Protein AF-A0A6G3Z8U3-F1 (afdb_monomer_lite)

Structure (mmCIF, N/CA/C/O backbone):
data_AF-A0A6G3Z8U3-F1
#
_entry.id   AF-A0A6G3Z8U3-F1
#
loop_
_atom_site.group_PDB
_atom_site.id
_atom_site.type_symbol
_atom_site.label_atom_id
_atom_site.label_alt_id
_atom_site.label_comp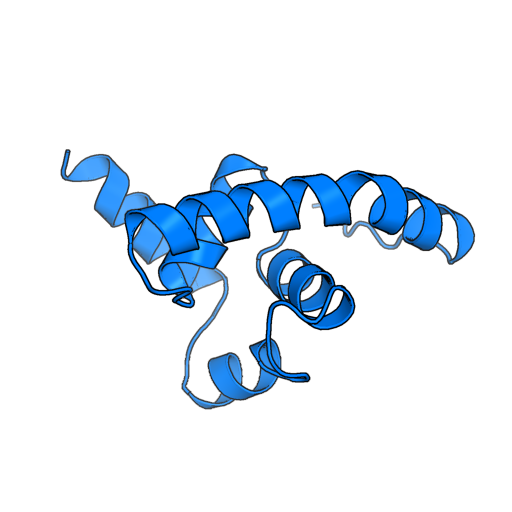_id
_atom_site.label_asym_id
_atom_site.label_entity_id
_atom_site.label_seq_id
_atom_site.pdbx_PDB_ins_code
_atom_site.Cartn_x
_atom_site.Cartn_y
_atom_site.Cartn_z
_atom_site.occupancy
_atom_site.B_iso_or_equiv
_atom_site.auth_seq_id
_atom_site.auth_comp_id
_atom_site.auth_asym_id
_atom_site.auth_atom_id
_atom_site.pdbx_PDB_model_num
ATOM 1 N N . MET A 1 1 ? 9.997 -15.292 -9.483 1.00 38.41 1 MET A N 1
ATOM 2 C CA . MET A 1 1 ? 9.474 -13.932 -9.226 1.00 38.41 1 MET A CA 1
ATOM 3 C C . MET A 1 1 ? 10.621 -12.934 -9.323 1.00 38.41 1 MET A C 1
ATOM 5 O O . MET A 1 1 ? 11.497 -12.956 -8.469 1.00 38.41 1 MET A O 1
ATOM 9 N N . ARG A 1 2 ? 10.691 -12.138 -10.401 1.00 41.44 2 ARG A N 1
ATOM 10 C CA . ARG A 1 2 ? 11.763 -11.146 -10.602 1.00 41.44 2 ARG A CA 1
ATOM 11 C C . ARG A 1 2 ? 11.572 -10.001 -9.608 1.00 41.44 2 ARG A C 1
ATOM 13 O O . ARG A 1 2 ? 10.710 -9.153 -9.811 1.00 41.44 2 ARG A O 1
ATOM 20 N N . GLN A 1 3 ? 12.360 -9.992 -8.534 1.00 45.69 3 GLN A N 1
ATOM 21 C CA . GLN A 1 3 ? 12.548 -8.790 -7.730 1.00 45.69 3 GLN A CA 1
ATOM 22 C C . GLN A 1 3 ? 13.071 -7.693 -8.657 1.00 45.69 3 GLN A C 1
ATOM 24 O O . GLN A 1 3 ? 14.100 -7.856 -9.316 1.00 45.69 3 GLN A O 1
ATOM 29 N N . LEU A 1 4 ? 12.330 -6.594 -8.743 1.00 47.72 4 LEU A N 1
ATOM 30 C CA . LEU A 1 4 ? 12.693 -5.408 -9.503 1.00 47.72 4 LEU A CA 1
ATOM 31 C C . LEU A 1 4 ? 13.832 -4.680 -8.762 1.00 47.72 4 LEU A C 1
ATOM 33 O O . LEU A 1 4 ? 13.645 -3.611 -8.194 1.00 47.72 4 LEU A O 1
ATOM 37 N N . ALA A 1 5 ? 15.025 -5.277 -8.725 1.00 45.78 5 ALA A N 1
ATOM 38 C CA . ALA A 1 5 ? 16.238 -4.623 -8.250 1.00 45.78 5 ALA A CA 1
ATOM 39 C C . ALA A 1 5 ? 16.699 -3.615 -9.319 1.00 45.78 5 ALA A C 1
ATOM 41 O O . ALA A 1 5 ? 17.637 -3.846 -10.082 1.00 45.78 5 ALA A O 1
ATOM 42 N N . LEU A 1 6 ? 15.968 -2.506 -9.446 1.00 50.59 6 LEU A N 1
ATOM 43 C CA . LEU A 1 6 ? 16.302 -1.428 -10.368 1.00 50.59 6 LEU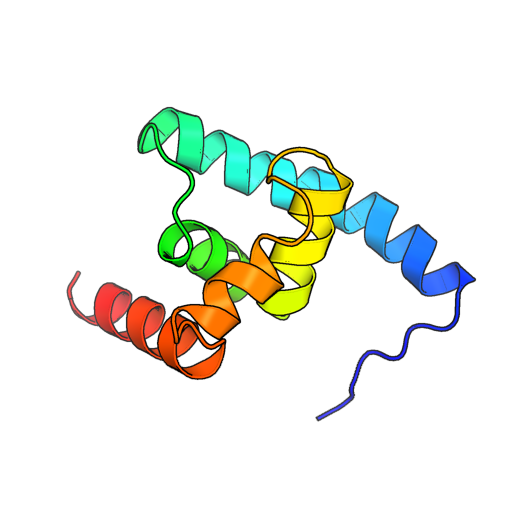 A CA 1
ATOM 44 C C . LEU A 1 6 ? 17.570 -0.721 -9.867 1.00 50.59 6 LEU A C 1
ATOM 46 O O . LEU A 1 6 ? 17.526 0.068 -8.928 1.00 50.59 6 LEU A O 1
ATOM 50 N N . ARG A 1 7 ? 18.712 -0.970 -10.519 1.00 51.38 7 ARG A N 1
ATOM 51 C CA . ARG A 1 7 ? 19.947 -0.194 -10.318 1.00 51.38 7 ARG A CA 1
ATOM 52 C C . ARG A 1 7 ? 19.666 1.307 -10.521 1.00 51.38 7 ARG A C 1
ATOM 54 O O . ARG A 1 7 ? 19.283 1.718 -11.617 1.00 51.38 7 ARG A O 1
ATOM 61 N N . GLY A 1 8 ? 19.888 2.106 -9.472 1.00 56.97 8 GLY A N 1
ATOM 62 C CA . GLY A 1 8 ? 19.981 3.580 -9.399 1.00 56.97 8 GLY A CA 1
ATOM 63 C C . GLY A 1 8 ? 19.216 4.422 -10.435 1.00 56.97 8 GLY A C 1
ATOM 64 O O . GLY A 1 8 ? 18.193 5.031 -10.127 1.00 56.97 8 GLY A O 1
ATOM 65 N N . ARG A 1 9 ? 19.711 4.493 -11.679 1.00 58.22 9 ARG A N 1
ATOM 66 C CA . ARG A 1 9 ? 19.124 5.321 -12.752 1.00 58.22 9 ARG A CA 1
ATOM 67 C C . ARG A 1 9 ? 17.733 4.866 -13.198 1.00 58.22 9 ARG A C 1
ATOM 69 O O . ARG A 1 9 ? 16.894 5.714 -13.494 1.00 58.22 9 ARG A O 1
ATOM 76 N N . ASN A 1 10 ? 17.467 3.562 -13.212 1.00 65.38 10 ASN A N 1
ATOM 77 C CA . ASN A 1 10 ? 16.147 3.059 -13.598 1.00 65.38 10 ASN A CA 1
ATOM 78 C C . ASN A 1 10 ? 15.118 3.249 -12.480 1.00 65.38 10 ASN A C 1
ATOM 80 O O . ASN A 1 10 ? 13.945 3.464 -12.767 1.00 65.38 10 ASN A O 1
ATOM 84 N N . TYR A 1 11 ? 15.561 3.251 -11.220 1.00 67.12 11 TYR A N 1
ATOM 85 C CA . TYR A 1 11 ? 14.697 3.516 -10.072 1.00 67.12 11 TYR A CA 1
ATOM 86 C C . TYR A 1 11 ? 14.214 4.971 -10.055 1.00 67.12 11 TYR A C 1
ATOM 88 O O . TYR A 1 11 ? 13.021 5.219 -9.925 1.00 67.12 11 TYR A O 1
ATOM 96 N N . LYS A 1 12 ? 15.108 5.937 -10.313 1.00 70.88 12 LYS A N 1
ATOM 97 C CA . LYS A 1 12 ? 14.741 7.362 -10.401 1.00 70.88 12 LYS A CA 1
ATOM 98 C C . LYS A 1 12 ? 13.759 7.650 -11.545 1.00 70.88 12 LYS A C 1
ATOM 100 O O . LYS A 1 12 ? 12.815 8.412 -11.362 1.00 70.88 12 LYS A O 1
ATOM 105 N N . LYS A 1 13 ? 13.944 7.014 -12.708 1.00 76.62 13 LYS A N 1
ATOM 106 C CA . LYS A 1 13 ? 12.981 7.100 -13.821 1.00 76.62 13 LYS A CA 1
ATOM 107 C C . LYS A 1 13 ? 11.641 6.452 -13.470 1.00 76.62 13 LYS A C 1
ATOM 109 O O . LYS A 1 13 ? 10.601 7.037 -13.745 1.00 76.62 13 LYS A O 1
ATOM 114 N N . ALA A 1 14 ? 11.655 5.283 -12.828 1.00 73.12 14 ALA A N 1
ATOM 115 C CA . ALA A 1 14 ? 10.432 4.633 -12.364 1.00 73.12 14 ALA A CA 1
ATOM 116 C C . ALA A 1 14 ? 9.672 5.520 -11.364 1.00 73.12 14 ALA A C 1
ATOM 118 O O . ALA A 1 14 ? 8.467 5.683 -11.503 1.00 73.12 14 ALA A O 1
ATOM 119 N N . MET A 1 15 ? 10.370 6.161 -10.424 1.00 79.81 15 MET A N 1
ATOM 120 C CA . MET A 1 15 ? 9.781 7.131 -9.496 1.00 79.81 15 MET A CA 1
ATOM 121 C C . MET A 1 15 ? 9.100 8.294 -10.229 1.00 79.81 15 MET A C 1
ATOM 123 O O . MET A 1 15 ? 7.953 8.603 -9.929 1.00 79.81 15 MET A O 1
ATOM 127 N N . GLN A 1 16 ? 9.757 8.898 -11.223 1.00 83.38 16 GLN A N 1
ATOM 128 C CA . GLN A 1 16 ? 9.182 10.010 -11.995 1.00 83.38 16 GLN A CA 1
ATOM 129 C C . GLN A 1 16 ? 7.887 9.642 -12.730 1.00 83.38 16 GLN A C 1
ATOM 131 O O . GLN A 1 16 ? 7.030 10.502 -12.903 1.00 83.38 16 GLN A O 1
ATOM 136 N N . VAL A 1 17 ? 7.737 8.384 -13.147 1.00 86.81 17 VAL A N 1
ATOM 137 C CA . VAL A 1 17 ? 6.540 7.910 -13.856 1.00 86.81 17 VAL A CA 1
ATOM 138 C C . VAL A 1 17 ? 5.451 7.461 -12.883 1.00 86.81 17 VAL A C 1
ATOM 140 O O . VAL A 1 17 ? 4.291 7.829 -13.036 1.00 86.81 17 VAL A O 1
ATOM 143 N N . TRP A 1 18 ? 5.808 6.668 -11.872 1.00 88.50 18 TRP A N 1
ATOM 144 C CA . TRP A 1 18 ? 4.831 6.015 -11.002 1.00 88.50 18 TRP A CA 1
ATOM 145 C C . TRP A 1 18 ? 4.335 6.901 -9.866 1.00 88.50 18 TRP A C 1
ATOM 147 O O . TRP A 1 18 ? 3.171 6.783 -9.496 1.00 88.50 18 TRP A O 1
ATOM 157 N N . ILE A 1 19 ? 5.163 7.800 -9.324 1.00 89.69 19 ILE A N 1
ATOM 158 C CA . ILE A 1 19 ? 4.744 8.661 -8.209 1.00 89.69 19 ILE A CA 1
ATOM 159 C C . ILE A 1 19 ? 3.524 9.513 -8.589 1.00 89.69 19 ILE A C 1
ATOM 161 O O . ILE A 1 19 ? 2.544 9.444 -7.854 1.00 89.69 19 ILE A O 1
ATOM 165 N N . PRO A 1 20 ? 3.497 10.245 -9.723 1.00 92.88 20 PRO A N 1
ATOM 166 C CA . PRO A 1 20 ? 2.320 11.033 -10.090 1.00 92.88 20 PRO A CA 1
ATOM 167 C C . PRO A 1 20 ? 1.047 10.188 -10.228 1.00 92.88 20 PRO A C 1
ATOM 169 O O . PRO A 1 20 ? -0.018 10.614 -9.793 1.00 92.88 20 PRO A O 1
ATOM 172 N N . ILE A 1 21 ? 1.161 8.973 -10.778 1.00 92.88 21 ILE A N 1
ATOM 173 C CA . ILE A 1 21 ? 0.029 8.049 -10.955 1.00 92.88 21 ILE A CA 1
ATOM 174 C C . ILE A 1 21 ? -0.514 7.601 -9.593 1.00 92.88 21 ILE A C 1
ATOM 176 O O . ILE A 1 21 ? -1.714 7.686 -9.346 1.00 92.88 21 ILE A O 1
ATOM 180 N N . LEU A 1 22 ? 0.369 7.156 -8.695 1.00 93.50 22 LEU A N 1
ATOM 181 C CA . LEU A 1 22 ? -0.024 6.695 -7.362 1.00 93.50 22 LEU A CA 1
ATOM 182 C C . LEU A 1 22 ? -0.572 7.836 -6.500 1.00 93.50 22 LEU A C 1
ATOM 184 O O . LEU A 1 22 ? -1.513 7.626 -5.741 1.00 93.50 22 LEU A O 1
ATOM 188 N N . VAL A 1 23 ? -0.008 9.041 -6.625 1.00 92.50 23 VAL A N 1
ATOM 189 C CA . VAL A 1 23 ? -0.516 10.245 -5.955 1.00 92.50 23 VAL A CA 1
ATOM 190 C C . VAL A 1 23 ? -1.915 10.582 -6.463 1.00 92.50 23 VAL A C 1
ATOM 192 O O . VAL A 1 23 ? -2.784 10.856 -5.645 1.00 92.50 23 VAL A O 1
ATOM 195 N N . ALA A 1 24 ? -2.164 10.514 -7.774 1.00 94.25 24 ALA A N 1
ATOM 196 C CA . ALA A 1 24 ? -3.492 10.758 -8.331 1.00 94.25 24 ALA A CA 1
ATOM 197 C C . ALA A 1 24 ? -4.535 9.766 -7.787 1.00 94.25 24 ALA A C 1
ATOM 199 O O . ALA A 1 24 ? -5.570 10.203 -7.289 1.00 94.25 24 ALA A O 1
ATOM 200 N N . ASP A 1 25 ? -4.233 8.459 -7.787 1.00 94.56 25 ASP A N 1
ATOM 201 C CA . ASP A 1 25 ? -5.127 7.448 -7.197 1.00 94.56 25 ASP A CA 1
ATOM 202 C C . ASP A 1 25 ? -5.345 7.707 -5.686 1.00 94.56 25 ASP A C 1
ATOM 204 O O . ASP A 1 25 ? -6.457 7.582 -5.175 1.00 94.56 25 ASP A O 1
ATOM 208 N N . ALA A 1 26 ? -4.297 8.093 -4.948 1.00 91.94 26 ALA A N 1
ATOM 209 C CA . ALA A 1 26 ? -4.391 8.383 -3.516 1.00 91.94 26 ALA A CA 1
ATOM 210 C C . ALA A 1 26 ? -5.240 9.630 -3.218 1.00 91.94 26 ALA A C 1
ATOM 212 O O . ALA A 1 26 ? -6.024 9.630 -2.267 1.00 91.94 26 ALA A O 1
ATOM 213 N N . VAL A 1 27 ? -5.102 10.681 -4.029 1.00 91.44 27 VAL A N 1
ATOM 214 C CA . VAL A 1 27 ? -5.903 11.906 -3.928 1.00 91.44 27 VAL A CA 1
ATOM 215 C C . VAL A 1 27 ? -7.363 11.618 -4.261 1.00 91.44 27 VAL A C 1
ATOM 217 O O . VAL A 1 27 ? -8.236 12.055 -3.519 1.00 91.44 27 VAL A O 1
ATOM 220 N N . GLU A 1 28 ? -7.640 10.847 -5.314 1.00 92.38 28 GLU A N 1
ATOM 221 C CA . GLU A 1 28 ? -9.001 10.440 -5.682 1.00 92.38 28 GLU A CA 1
ATOM 222 C C . GLU A 1 28 ? -9.693 9.702 -4.526 1.00 92.38 28 GLU A C 1
ATOM 224 O O . GLU A 1 28 ? -10.796 10.065 -4.112 1.00 92.38 28 GLU A O 1
ATOM 229 N N . ILE A 1 29 ? -9.005 8.725 -3.927 1.00 89.81 29 ILE A N 1
ATOM 230 C CA . ILE A 1 29 ? -9.492 8.023 -2.736 1.00 89.81 29 ILE A CA 1
ATOM 231 C C . ILE A 1 29 ? -9.729 8.997 -1.585 1.00 89.81 29 ILE A C 1
ATOM 233 O O . ILE A 1 29 ? -10.769 8.931 -0.937 1.00 89.81 29 ILE A O 1
ATOM 237 N N . TYR A 1 30 ? -8.796 9.909 -1.310 1.00 88.88 30 TYR A N 1
ATOM 238 C CA . TYR A 1 30 ? -8.961 10.865 -0.219 1.00 88.88 30 TYR A CA 1
ATOM 239 C C . TYR A 1 30 ? -10.157 11.797 -0.442 1.00 88.88 30 TYR A C 1
ATOM 241 O O . TYR A 1 30 ? -10.902 12.080 0.493 1.00 88.88 30 TYR A O 1
ATOM 249 N N . VAL A 1 31 ? -10.386 12.252 -1.673 1.00 89.19 31 VAL A N 1
ATOM 250 C CA . VAL A 1 31 ? -11.534 13.099 -2.012 1.00 89.19 31 VAL A CA 1
ATOM 251 C C . VAL A 1 31 ? -12.850 12.359 -1.766 1.00 89.19 31 VAL A C 1
ATOM 253 O O . VAL A 1 31 ? -13.762 12.959 -1.185 1.00 89.19 31 VAL A O 1
ATOM 256 N N . ASN A 1 32 ? -12.918 11.076 -2.132 1.00 88.19 32 ASN A N 1
ATOM 257 C CA . ASN A 1 32 ? -14.119 10.247 -2.024 1.00 88.19 32 ASN A CA 1
ATOM 258 C C . ASN A 1 32 ? -14.363 9.713 -0.603 1.00 88.19 32 ASN A C 1
ATOM 260 O O . ASN A 1 32 ? -15.458 9.843 -0.066 1.00 88.19 32 ASN A O 1
ATOM 264 N N . GLU A 1 33 ? -13.345 9.136 0.035 1.00 85.81 33 GLU A N 1
ATOM 265 C CA . GLU A 1 33 ? -13.460 8.462 1.335 1.00 85.81 33 GLU A CA 1
ATOM 266 C C . GLU A 1 33 ? -13.119 9.374 2.529 1.00 85.81 33 GLU A C 1
ATOM 268 O O . GLU A 1 33 ? -13.332 8.984 3.678 1.00 85.81 33 GLU A O 1
ATOM 273 N N . LYS A 1 34 ? -12.559 10.569 2.287 1.00 86.25 34 LYS A N 1
ATOM 274 C CA . LYS A 1 34 ? -12.022 11.506 3.304 1.00 86.25 34 LYS A CA 1
ATOM 275 C C . LYS A 1 34 ? -10.913 10.926 4.189 1.00 86.25 34 LYS A C 1
ATOM 277 O O . LYS A 1 34 ? -10.567 11.511 5.214 1.00 86.25 34 LYS A O 1
ATOM 282 N N . LYS A 1 35 ? -10.334 9.782 3.809 1.00 85.06 35 LYS A N 1
ATOM 283 C CA . LYS A 1 35 ? -9.266 9.103 4.553 1.00 85.06 35 LYS A CA 1
ATOM 284 C C . LYS A 1 35 ? -8.372 8.267 3.639 1.00 85.06 35 LYS A C 1
ATOM 286 O O . LYS A 1 35 ? -8.850 7.558 2.763 1.00 85.06 35 LYS A O 1
ATOM 291 N N . LEU A 1 36 ? -7.068 8.293 3.908 1.00 87.94 36 LEU A N 1
ATOM 292 C CA . LEU A 1 36 ? -6.064 7.437 3.267 1.00 87.94 36 LEU A CA 1
ATOM 293 C C . LEU A 1 36 ? -5.657 6.325 4.237 1.00 87.94 36 LEU A C 1
ATOM 295 O O . LEU A 1 36 ? -4.710 6.452 5.009 1.00 87.94 36 LEU A O 1
ATOM 299 N N . THR A 1 37 ? -6.430 5.238 4.244 1.00 90.81 37 THR A N 1
ATOM 300 C CA . THR A 1 37 ? -6.145 4.076 5.099 1.00 90.81 37 THR A CA 1
ATOM 301 C C . THR A 1 37 ? -5.164 3.116 4.436 1.00 90.81 37 THR A C 1
ATOM 303 O O . THR A 1 37 ? -5.033 3.076 3.212 1.00 90.81 37 THR A O 1
ATOM 306 N N . ALA A 1 38 ? -4.521 2.268 5.243 1.00 90.38 38 ALA A N 1
ATOM 307 C CA . ALA A 1 38 ? -3.615 1.248 4.728 1.00 90.38 38 ALA A CA 1
ATOM 308 C C . ALA A 1 38 ? -4.307 0.273 3.755 1.00 90.38 38 ALA A C 1
ATOM 310 O O . ALA A 1 38 ? -3.701 -0.164 2.776 1.00 90.38 38 ALA A O 1
ATOM 311 N N . LEU A 1 39 ? -5.591 -0.023 3.988 1.00 90.56 39 LEU A N 1
ATOM 312 C CA . LEU A 1 39 ? -6.404 -0.830 3.081 1.00 90.56 39 LEU A CA 1
ATOM 313 C C . LEU A 1 39 ? -6.624 -0.114 1.745 1.00 90.56 39 LEU A C 1
ATOM 315 O O . LEU A 1 39 ? -6.405 -0.711 0.696 1.00 90.56 39 LEU A O 1
ATOM 319 N N . ALA A 1 40 ? -6.989 1.168 1.774 1.00 91.38 40 ALA A N 1
ATOM 320 C CA . ALA A 1 40 ? -7.226 1.938 0.558 1.00 91.38 40 ALA A CA 1
ATOM 321 C C . ALA A 1 40 ? -5.954 2.053 -0.305 1.00 91.38 40 ALA A C 1
ATOM 323 O O . ALA A 1 40 ? -5.994 1.810 -1.508 1.00 91.38 40 ALA A O 1
ATOM 324 N N . ILE A 1 41 ? -4.796 2.287 0.319 1.00 92.69 41 ILE A N 1
ATOM 325 C CA . ILE A 1 41 ? -3.493 2.288 -0.369 1.00 92.69 41 ILE A CA 1
ATOM 326 C C . ILE A 1 41 ? -3.171 0.903 -0.951 1.00 92.69 41 ILE A C 1
ATOM 328 O O . ILE A 1 41 ? -2.619 0.787 -2.044 1.00 92.69 41 ILE A O 1
ATOM 332 N N . SER A 1 42 ? -3.560 -0.168 -0.257 1.00 93.00 42 SER A N 1
ATOM 333 C CA . SER A 1 42 ? -3.377 -1.534 -0.757 1.00 93.00 42 SER A CA 1
ATOM 334 C C . SER A 1 42 ? -4.231 -1.823 -1.988 1.00 93.00 42 SER A C 1
ATOM 336 O O . SER A 1 42 ? -3.767 -2.537 -2.875 1.00 93.00 42 SER A O 1
ATOM 338 N N . ARG A 1 43 ? -5.427 -1.230 -2.101 1.00 92.62 43 ARG A N 1
ATOM 339 C CA . ARG A 1 43 ? -6.233 -1.312 -3.330 1.00 92.62 43 ARG A CA 1
ATOM 340 C C . ARG A 1 43 ? -5.521 -0.655 -4.508 1.00 92.62 43 ARG A C 1
ATOM 342 O O . ARG A 1 43 ? -5.492 -1.247 -5.579 1.00 92.62 43 ARG A O 1
ATOM 349 N N . ILE A 1 44 ? -4.881 0.504 -4.312 1.00 92.94 44 ILE A N 1
ATOM 350 C CA . ILE A 1 44 ? -4.056 1.140 -5.360 1.00 92.94 44 ILE A CA 1
ATOM 351 C C . ILE A 1 44 ? -2.950 0.181 -5.809 1.00 92.94 44 ILE A C 1
ATOM 353 O O . ILE A 1 44 ? -2.777 -0.058 -7.003 1.00 92.94 44 ILE A O 1
ATOM 357 N N . ALA A 1 45 ? -2.227 -0.402 -4.851 1.00 92.00 45 ALA A N 1
ATOM 358 C CA . ALA A 1 45 ? -1.143 -1.332 -5.137 1.00 92.00 45 ALA A CA 1
ATOM 359 C C . ALA A 1 45 ? -1.625 -2.562 -5.927 1.00 92.00 45 ALA A C 1
ATOM 361 O O . ALA A 1 45 ? -0.978 -2.958 -6.893 1.00 92.00 45 ALA A O 1
ATOM 362 N N . VAL A 1 46 ? -2.775 -3.142 -5.566 1.00 91.06 46 VAL A N 1
ATOM 363 C CA . VAL A 1 46 ? -3.374 -4.276 -6.292 1.00 91.06 46 VAL A CA 1
ATOM 364 C C . VAL A 1 46 ? -3.844 -3.853 -7.688 1.00 91.06 46 VAL A C 1
ATOM 366 O O . VAL A 1 46 ? -3.417 -4.461 -8.667 1.00 91.06 46 VAL A O 1
ATOM 369 N N . LYS A 1 47 ? -4.616 -2.762 -7.800 1.00 90.62 47 LYS A N 1
ATOM 370 C CA . LYS A 1 47 ? -5.110 -2.184 -9.068 1.00 90.62 47 LYS A CA 1
ATOM 371 C C . LYS A 1 47 ? -3.981 -1.926 -10.065 1.00 90.62 47 LYS A C 1
ATOM 373 O O . LYS A 1 47 ? -4.127 -2.172 -11.258 1.00 90.62 47 LYS A O 1
ATOM 378 N N . ARG A 1 48 ? -2.843 -1.418 -9.584 1.00 88.06 48 ARG A N 1
ATOM 379 C CA . ARG A 1 48 ? -1.662 -1.099 -10.405 1.00 88.06 48 ARG A CA 1
ATOM 380 C C . ARG A 1 48 ? -0.676 -2.262 -10.533 1.00 88.06 48 ARG A C 1
ATOM 382 O O . ARG A 1 48 ? 0.370 -2.089 -11.153 1.00 88.06 48 ARG A O 1
ATOM 389 N N . ASN A 1 49 ? -0.991 -3.424 -9.957 1.00 89.00 49 ASN A N 1
ATOM 390 C CA . ASN A 1 49 ? -0.114 -4.591 -9.875 1.00 89.00 49 ASN A CA 1
ATOM 391 C C . ASN A 1 49 ? 1.307 -4.238 -9.384 1.00 89.00 49 ASN A C 1
ATOM 393 O O . ASN A 1 49 ? 2.320 -4.679 -9.933 1.00 89.00 49 ASN A O 1
ATOM 397 N N . PHE A 1 50 ? 1.378 -3.397 -8.354 1.00 86.50 50 PHE A N 1
ATOM 398 C CA . PHE A 1 50 ? 2.611 -2.868 -7.789 1.00 86.50 50 PHE A CA 1
ATOM 399 C C . PHE A 1 50 ? 2.872 -3.458 -6.395 1.00 86.50 50 PHE A C 1
ATOM 401 O O . PHE A 1 50 ? 1.931 -3.798 -5.669 1.00 86.50 50 PHE A O 1
ATOM 408 N N . PRO A 1 51 ? 4.137 -3.599 -5.960 1.00 90.06 51 PRO A N 1
ATOM 409 C CA . PRO A 1 51 ? 4.416 -4.020 -4.594 1.00 90.06 51 PRO A CA 1
ATOM 410 C C . PRO A 1 51 ? 3.811 -3.038 -3.580 1.00 90.06 51 PRO A C 1
ATOM 412 O O . PRO A 1 51 ? 4.029 -1.827 -3.662 1.00 90.06 51 PRO A O 1
ATOM 415 N N . ILE A 1 52 ? 3.080 -3.567 -2.592 1.00 91.50 52 ILE A N 1
ATOM 416 C CA . ILE A 1 52 ? 2.404 -2.752 -1.567 1.00 91.50 52 ILE A CA 1
ATOM 417 C C . ILE A 1 52 ? 3.414 -1.867 -0.838 1.00 91.50 52 ILE A C 1
ATOM 419 O O . ILE A 1 52 ? 3.228 -0.657 -0.795 1.00 91.50 52 ILE A O 1
ATOM 423 N N . LYS A 1 53 ? 4.523 -2.443 -0.356 1.00 91.81 53 LYS A N 1
ATOM 424 C CA . LYS A 1 53 ? 5.589 -1.687 0.319 1.00 91.81 53 LYS A CA 1
ATOM 425 C C . LYS A 1 53 ? 6.066 -0.499 -0.519 1.00 91.81 53 LYS A C 1
ATOM 427 O O . LYS A 1 53 ? 6.081 0.622 -0.033 1.00 91.81 53 LYS A O 1
ATOM 432 N N . THR A 1 54 ? 6.377 -0.731 -1.792 1.00 90.00 54 THR A N 1
ATOM 433 C CA . THR A 1 54 ? 6.867 0.325 -2.689 1.00 90.00 54 THR A CA 1
ATOM 434 C C . THR A 1 54 ? 5.805 1.390 -2.958 1.00 90.00 54 THR A C 1
ATOM 436 O O . THR A 1 54 ? 6.136 2.559 -3.113 1.00 90.00 54 THR A O 1
ATOM 439 N N . THR A 1 55 ? 4.522 1.020 -2.951 1.00 91.56 55 THR A N 1
ATOM 440 C CA . THR A 1 55 ? 3.416 1.986 -3.039 1.00 91.56 55 THR A CA 1
ATOM 441 C C . THR A 1 55 ? 3.430 2.939 -1.842 1.00 91.56 55 THR A C 1
ATOM 443 O O . THR A 1 55 ? 3.369 4.150 -2.031 1.00 91.56 55 THR A O 1
ATOM 446 N N . PHE A 1 56 ? 3.589 2.415 -0.621 1.00 92.62 56 PHE A N 1
ATOM 447 C CA . PHE A 1 56 ? 3.756 3.249 0.573 1.00 92.62 56 PHE A CA 1
ATOM 448 C C . PHE A 1 56 ? 5.013 4.117 0.487 1.00 92.62 56 PHE A C 1
ATOM 450 O O . PHE A 1 56 ? 4.913 5.326 0.652 1.00 92.62 56 PHE A O 1
ATOM 457 N N . GLU A 1 57 ? 6.168 3.539 0.153 1.00 91.31 57 GLU A N 1
ATOM 458 C CA . GLU A 1 57 ? 7.435 4.277 0.032 1.00 91.31 57 GLU A CA 1
ATOM 459 C C . GLU A 1 57 ? 7.343 5.435 -0.975 1.00 91.31 57 GLU A C 1
ATOM 461 O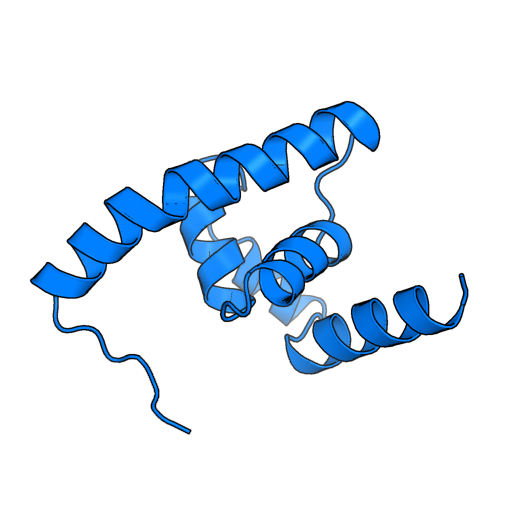 O . GLU A 1 57 ? 7.867 6.522 -0.735 1.00 91.31 57 GLU A O 1
ATOM 466 N N . PHE A 1 58 ? 6.653 5.236 -2.100 1.00 90.81 58 PHE A N 1
ATOM 467 C CA . PHE A 1 58 ? 6.465 6.274 -3.115 1.00 90.81 58 PHE A CA 1
ATOM 468 C C . PHE A 1 58 ? 5.522 7.383 -2.639 1.00 90.81 58 PHE A C 1
ATOM 470 O O . PHE A 1 58 ? 5.787 8.557 -2.898 1.00 90.81 58 PHE A O 1
ATOM 477 N N . LEU A 1 59 ? 4.464 7.040 -1.902 1.00 91.56 59 LEU A N 1
ATOM 478 C CA . LEU A 1 59 ? 3.559 8.026 -1.305 1.00 91.56 59 LEU A CA 1
ATOM 479 C C . LEU A 1 59 ? 4.214 8.793 -0.143 1.00 91.56 59 LEU A C 1
ATOM 481 O O . LEU A 1 59 ? 3.978 9.991 0.010 1.00 91.56 59 LEU A O 1
ATOM 485 N N . GLU A 1 60 ? 5.079 8.148 0.640 1.00 92.81 60 GLU A N 1
ATOM 486 C CA . GLU A 1 60 ? 5.918 8.805 1.651 1.00 92.81 60 GLU A CA 1
ATOM 487 C C . GLU A 1 60 ? 6.934 9.756 1.011 1.00 92.81 60 GLU A C 1
ATOM 489 O O . GLU A 1 60 ? 7.104 10.892 1.462 1.00 92.81 60 GLU A O 1
ATOM 494 N N . TYR A 1 61 ? 7.579 9.324 -0.078 1.00 89.31 61 TYR A N 1
ATOM 495 C CA . TYR A 1 61 ? 8.486 10.171 -0.850 1.00 89.31 61 TYR A CA 1
ATOM 496 C C . TYR A 1 61 ? 7.768 11.421 -1.372 1.00 89.31 61 TYR A C 1
ATOM 498 O O . TYR A 1 61 ? 8.291 12.529 -1.256 1.00 89.31 61 TYR A O 1
ATOM 506 N N . ALA A 1 62 ? 6.542 11.254 -1.874 1.00 89.12 62 ALA A N 1
ATOM 507 C CA . ALA A 1 62 ? 5.685 12.334 -2.357 1.00 89.12 62 ALA A CA 1
ATOM 508 C C . ALA A 1 62 ? 5.057 13.192 -1.240 1.00 89.12 62 ALA A C 1
ATOM 510 O O . ALA A 1 62 ? 4.279 14.093 -1.539 1.00 89.12 62 ALA A O 1
ATOM 511 N N . LYS A 1 63 ? 5.374 12.919 0.035 1.00 90.81 63 LYS A N 1
ATOM 512 C CA . LYS A 1 63 ? 4.824 13.602 1.221 1.00 90.81 63 LYS A CA 1
ATOM 513 C C . LYS A 1 63 ? 3.301 13.493 1.368 1.00 90.81 63 LYS A C 1
ATOM 515 O O . LYS A 1 63 ? 2.704 14.274 2.100 1.00 90.81 63 LYS A O 1
ATOM 520 N N . ILE A 1 64 ? 2.686 12.496 0.731 1.00 91.50 64 ILE A N 1
ATOM 521 C CA . ILE A 1 64 ? 1.270 12.151 0.930 1.00 91.50 64 ILE A CA 1
ATOM 522 C C . ILE A 1 64 ? 1.077 11.416 2.257 1.00 91.50 6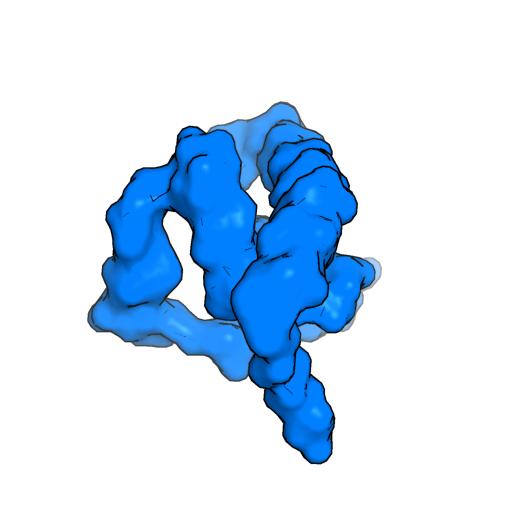4 ILE A C 1
ATOM 524 O O . ILE A 1 64 ? 0.048 11.560 2.912 1.00 91.50 64 ILE A O 1
ATOM 528 N N . LEU A 1 65 ? 2.080 10.636 2.665 1.00 89.88 65 LEU A N 1
ATOM 529 C CA . LEU A 1 65 ? 2.098 9.916 3.933 1.00 89.88 65 LEU A CA 1
ATOM 530 C C . LEU A 1 65 ? 3.244 10.409 4.824 1.00 89.88 65 LEU A C 1
ATOM 532 O O . LEU A 1 65 ? 4.290 10.823 4.312 1.00 89.88 65 LEU A O 1
ATOM 536 N N . PRO A 1 66 ? 3.093 10.326 6.158 1.00 91.19 66 PRO A N 1
ATOM 537 C CA . PRO A 1 66 ? 4.208 10.518 7.076 1.00 91.19 66 PRO A CA 1
ATOM 538 C C . PRO A 1 66 ? 5.356 9.547 6.772 1.00 91.19 66 PRO A C 1
ATOM 540 O O . PRO A 1 66 ? 5.121 8.384 6.459 1.00 91.19 66 PRO A O 1
ATOM 543 N N . SER A 1 67 ? 6.602 9.992 6.922 1.00 90.94 67 SER A N 1
ATOM 544 C CA . SER A 1 67 ? 7.770 9.113 6.759 1.00 90.94 67 SER A CA 1
ATOM 545 C C . SER A 1 67 ? 7.709 7.914 7.712 1.00 90.94 67 SER A C 1
ATOM 547 O O . SER A 1 67 ? 7.369 8.077 8.889 1.00 90.94 67 SER A O 1
ATOM 549 N N . GLY A 1 68 ? 8.084 6.731 7.221 1.00 89.38 68 GLY A N 1
ATOM 550 C CA . GLY A 1 68 ? 8.089 5.491 8.002 1.00 89.38 68 GLY A CA 1
ATOM 551 C C . GLY A 1 68 ? 6.684 4.965 8.307 1.00 89.38 68 GLY A C 1
ATOM 552 O O . GLY A 1 68 ? 6.488 4.240 9.281 1.00 89.38 68 GLY A O 1
ATOM 553 N N . THR A 1 69 ? 5.682 5.348 7.512 1.00 91.88 69 THR A N 1
ATOM 554 C CA . THR A 1 69 ? 4.316 4.825 7.631 1.00 91.88 69 THR A CA 1
ATOM 555 C C . THR A 1 69 ? 4.297 3.320 7.402 1.00 91.88 69 THR A C 1
ATOM 557 O O . THR A 1 69 ? 3.644 2.616 8.170 1.00 91.88 69 THR A O 1
ATOM 560 N N . TRP A 1 70 ? 5.025 2.811 6.403 1.00 91.50 70 TRP A N 1
ATOM 561 C CA . TRP A 1 70 ? 5.118 1.368 6.176 1.00 91.50 70 TRP A CA 1
ATOM 562 C C . TRP A 1 70 ? 5.657 0.623 7.402 1.00 91.50 70 TRP A C 1
ATOM 564 O O . TRP A 1 70 ? 5.029 -0.334 7.850 1.00 91.50 70 TRP A O 1
ATOM 574 N N . ASP A 1 71 ? 6.765 1.086 7.979 1.00 92.75 71 ASP A N 1
ATOM 575 C CA . ASP A 1 71 ? 7.399 0.416 9.120 1.00 92.75 71 ASP A CA 1
ATOM 576 C C . ASP A 1 71 ? 6.471 0.412 10.342 1.00 92.75 71 ASP A C 1
ATOM 578 O O . ASP A 1 71 ? 6.204 -0.641 10.913 1.00 92.75 71 ASP A O 1
ATOM 582 N N . ARG A 1 72 ? 5.832 1.549 10.655 1.00 93.69 72 ARG A N 1
ATOM 583 C CA . ARG A 1 72 ? 4.828 1.626 11.734 1.00 93.69 72 ARG A CA 1
ATOM 584 C C . ARG A 1 72 ? 3.635 0.703 11.510 1.00 93.69 72 ARG A C 1
ATOM 586 O O . ARG A 1 72 ? 3.033 0.226 12.469 1.00 93.69 72 ARG A O 1
ATOM 593 N N . LEU A 1 73 ? 3.220 0.517 10.259 1.00 91.88 73 LEU A N 1
ATOM 594 C CA . LEU A 1 73 ? 2.134 -0.399 9.923 1.00 91.88 73 LEU A CA 1
ATOM 595 C C . LEU A 1 73 ? 2.571 -1.847 10.153 1.00 91.88 73 LEU A C 1
ATOM 597 O O . LEU A 1 73 ? 1.814 -2.608 10.758 1.00 91.88 73 LEU A O 1
ATOM 601 N N . VAL A 1 74 ? 3.786 -2.205 9.738 1.00 92.62 74 VAL A N 1
ATOM 602 C CA . VAL A 1 74 ? 4.373 -3.527 9.993 1.00 92.62 74 VAL A CA 1
ATOM 603 C C . VAL A 1 74 ? 4.497 -3.803 11.488 1.00 92.62 74 VAL A C 1
ATOM 605 O O . VAL A 1 74 ? 4.047 -4.859 11.928 1.00 92.62 74 VAL A O 1
ATOM 608 N N . ASP A 1 75 ? 4.977 -2.840 12.276 1.00 94.00 75 ASP A N 1
ATOM 609 C CA . ASP A 1 75 ? 5.060 -2.953 13.739 1.00 94.00 75 ASP A CA 1
ATOM 610 C C . ASP A 1 75 ? 3.683 -3.186 14.384 1.00 94.00 75 ASP A C 1
ATOM 612 O O . ASP A 1 75 ? 3.554 -3.890 15.383 1.00 94.00 75 ASP A O 1
ATOM 616 N N . ARG A 1 76 ? 2.616 -2.650 13.778 1.00 91.94 76 ARG A N 1
ATOM 617 C CA . ARG A 1 76 ? 1.215 -2.873 14.183 1.00 91.94 76 ARG A CA 1
ATOM 618 C C . ARG A 1 76 ? 0.604 -4.157 13.600 1.00 91.94 76 ARG A C 1
ATOM 620 O O . ARG A 1 76 ? -0.606 -4.363 13.698 1.00 91.94 76 ARG A O 1
ATOM 627 N N . GLY A 1 77 ? 1.404 -5.016 12.970 1.00 91.50 77 GLY A N 1
ATOM 628 C CA . GLY A 1 77 ? 0.979 -6.300 12.406 1.00 91.50 77 GLY A CA 1
ATOM 629 C C . GLY A 1 77 ? 0.306 -6.212 11.031 1.00 91.50 77 GLY A C 1
ATOM 630 O O . GLY A 1 77 ? -0.367 -7.157 10.602 1.00 91.50 77 GLY A O 1
ATOM 631 N N . PHE A 1 78 ? 0.440 -5.091 10.323 1.00 92.31 78 PHE A N 1
ATOM 632 C CA . PHE A 1 78 ? 0.001 -4.974 8.935 1.00 92.31 78 PHE A CA 1
ATOM 633 C C . PHE A 1 78 ? 1.060 -5.560 7.996 1.00 92.31 78 PHE A C 1
ATOM 635 O O . PHE A 1 78 ? 2.220 -5.168 8.023 1.00 92.31 78 PHE A O 1
ATOM 642 N N . THR A 1 79 ? 0.669 -6.483 7.119 1.00 91.62 79 THR A N 1
ATOM 643 C CA . THR A 1 79 ? 1.597 -7.121 6.175 1.00 91.62 79 THR A CA 1
ATOM 644 C C . THR A 1 79 ? 1.048 -7.076 4.760 1.00 91.62 79 THR A C 1
ATOM 646 O O . THR A 1 79 ? -0.165 -7.039 4.552 1.00 91.62 79 THR A O 1
ATOM 649 N N . ALA A 1 80 ? 1.932 -7.135 3.760 1.00 88.19 80 ALA A N 1
ATOM 650 C CA . ALA A 1 80 ? 1.515 -7.154 2.358 1.00 88.19 80 ALA A CA 1
ATOM 651 C C . ALA A 1 80 ? 0.603 -8.355 2.034 1.00 88.19 80 ALA A C 1
ATOM 653 O O . ALA A 1 80 ? -0.320 -8.226 1.236 1.00 88.19 80 ALA A O 1
ATOM 654 N N . ALA A 1 81 ? 0.825 -9.511 2.669 1.00 88.81 81 ALA A N 1
ATOM 655 C CA . ALA A 1 81 ? -0.029 -10.687 2.503 1.00 88.81 81 ALA A CA 1
ATOM 656 C C . ALA A 1 81 ? -1.439 -10.446 3.064 1.00 88.81 81 ALA A C 1
ATOM 658 O O . ALA A 1 81 ? -2.426 -10.653 2.362 1.00 88.81 81 ALA A O 1
ATOM 659 N N . LYS A 1 82 ? -1.527 -9.927 4.296 1.00 89.00 82 LYS A N 1
ATOM 660 C CA . LYS A 1 82 ? -2.800 -9.585 4.945 1.00 89.00 82 LYS A CA 1
ATOM 661 C C . LYS A 1 82 ? -3.562 -8.516 4.164 1.00 89.00 82 LYS A C 1
ATOM 663 O O . LYS A 1 82 ? -4.771 -8.610 4.004 1.00 89.00 82 LYS A O 1
ATOM 668 N N . ALA A 1 83 ? -2.842 -7.532 3.639 1.00 88.19 83 ALA A N 1
ATOM 669 C CA . ALA A 1 83 ? -3.396 -6.482 2.805 1.00 88.19 83 ALA A CA 1
ATOM 670 C C . ALA A 1 83 ? -3.999 -7.026 1.503 1.00 88.19 83 ALA A C 1
ATOM 672 O O . ALA A 1 83 ? -5.143 -6.717 1.192 1.00 88.19 83 ALA A O 1
ATOM 673 N N . LYS A 1 84 ? -3.268 -7.882 0.773 1.00 87.44 84 LYS A N 1
ATOM 674 C CA . LYS A 1 84 ? -3.784 -8.521 -0.449 1.00 87.44 84 LYS A CA 1
ATOM 675 C C . LYS A 1 84 ? -5.013 -9.380 -0.171 1.00 87.44 84 LYS A C 1
ATOM 677 O O . LYS A 1 84 ? -5.982 -9.289 -0.912 1.00 87.44 84 LYS A O 1
ATOM 682 N N . ALA A 1 85 ? -4.984 -10.169 0.903 1.00 88.25 85 ALA A N 1
ATOM 683 C CA . ALA A 1 85 ? -6.124 -10.986 1.305 1.00 88.25 85 ALA A CA 1
ATOM 684 C C . ALA A 1 85 ? -7.354 -10.127 1.644 1.00 88.25 85 ALA A C 1
ATOM 686 O O . ALA A 1 85 ? -8.455 -10.438 1.206 1.00 88.25 85 ALA A O 1
ATOM 687 N N . ALA A 1 86 ? -7.165 -9.019 2.369 1.00 87.31 86 ALA A N 1
ATOM 688 C CA . ALA A 1 86 ? -8.248 -8.100 2.712 1.00 87.31 86 ALA A CA 1
ATOM 689 C C . ALA A 1 86 ? -8.852 -7.405 1.481 1.00 87.31 86 ALA A C 1
ATOM 691 O O . ALA A 1 86 ? -10.066 -7.242 1.418 1.00 87.31 86 ALA A O 1
ATOM 692 N N . VAL A 1 87 ? -8.024 -7.022 0.501 1.00 87.94 87 VAL A N 1
ATOM 693 C CA . VAL A 1 87 ? -8.508 -6.459 -0.771 1.00 87.94 87 VAL A CA 1
ATOM 694 C C . VAL A 1 87 ? -9.307 -7.506 -1.549 1.00 87.94 87 VAL A C 1
ATOM 696 O O . VAL A 1 87 ? -10.442 -7.235 -1.922 1.00 87.94 87 VAL A O 1
ATOM 699 N N . ALA A 1 88 ? -8.766 -8.717 -1.711 1.00 87.12 88 ALA A N 1
ATOM 700 C CA . ALA A 1 88 ? -9.436 -9.795 -2.438 1.00 87.12 88 ALA A CA 1
ATOM 701 C C . ALA A 1 88 ? -10.782 -10.189 -1.805 1.00 87.12 88 ALA A C 1
ATOM 703 O O . ALA A 1 88 ? -11.763 -10.386 -2.511 1.00 87.12 88 ALA A O 1
ATOM 704 N N . ALA A 1 89 ? -10.863 -10.256 -0.473 1.00 84.81 89 ALA A N 1
ATOM 705 C CA . ALA A 1 89 ? -12.114 -10.559 0.224 1.00 84.81 89 ALA A CA 1
ATOM 706 C C . ALA A 1 89 ? -13.202 -9.497 -0.012 1.00 84.81 89 ALA A C 1
ATOM 708 O O . ALA A 1 89 ? -14.389 -9.812 0.001 1.00 84.81 89 ALA A O 1
ATOM 709 N N . GLN A 1 90 ? -12.806 -8.243 -0.231 1.00 76.06 90 GLN A N 1
ATOM 710 C CA . GLN A 1 90 ? -13.738 -7.145 -0.454 1.00 76.06 90 GLN A CA 1
ATOM 711 C C . GLN A 1 90 ? -14.279 -7.120 -1.890 1.00 76.06 90 GLN A C 1
ATOM 713 O O . GLN A 1 90 ? -15.421 -6.725 -2.081 1.00 76.06 90 GLN A O 1
ATOM 718 N N . GLU A 1 91 ? -13.494 -7.584 -2.867 1.00 67.94 91 GLU A N 1
ATOM 719 C CA . GLU A 1 91 ? -13.913 -7.714 -4.273 1.00 67.94 91 GLU A CA 1
ATOM 720 C C . GLU A 1 91 ? -14.914 -8.858 -4.491 1.00 67.94 91 GLU A C 1
ATOM 722 O O . GLU A 1 91 ? -15.745 -8.781 -5.386 1.00 67.94 91 GLU A O 1
ATOM 727 N N . VAL A 1 92 ? -14.869 -9.906 -3.663 1.00 64.44 92 VAL A N 1
ATOM 728 C CA . VAL A 1 92 ? -15.786 -11.061 -3.751 1.00 64.44 92 VAL A CA 1
ATOM 729 C C . VAL A 1 92 ? -17.156 -10.763 -3.127 1.00 64.44 92 VAL A C 1
ATOM 731 O O . VAL A 1 92 ? -18.118 -11.490 -3.356 1.00 64.44 92 VAL A O 1
ATOM 734 N N . SER A 1 93 ? -17.254 -9.704 -2.324 1.00 54.31 93 SER A N 1
ATOM 735 C CA . SER A 1 93 ? -18.454 -9.383 -1.547 1.00 54.31 93 SER A CA 1
ATOM 736 C C . SER A 1 93 ? -19.334 -8.288 -2.176 1.00 54.31 93 SER A C 1
ATOM 738 O O . SER A 1 93 ? -20.240 -7.794 -1.502 1.00 54.31 93 SER A O 1
ATOM 740 N N . THR A 1 94 ? -19.072 -7.921 -3.433 1.00 47.62 94 THR A N 1
ATOM 741 C CA . THR A 1 94 ? -19.818 -6.954 -4.267 1.00 47.62 94 THR A CA 1
ATOM 742 C C . THR A 1 94 ? -20.234 -7.601 -5.572 1.00 47.62 94 THR A C 1
ATOM 744 O O . THR A 1 94 ? -21.377 -7.339 -6.002 1.00 47.62 94 THR A O 1
#

Sequence (94 aa):
MRQLALRGRNYKKAMQVWIPILVADAVEIYVNEKKLTALAISRIAVKRNFPIKTTFEFLEYAKILPSGTWDRLVDRGFTAAKAKAAVAAQEVST

Foldseek 3Di:
DDDCPPPDPVVVVCLVPVLVVLVVQQVVCCVVVVDRDLLSLLLSCVVVVHQSLVSVVSCCVVVVDPPCPVVVCVVVVDDNVVSVVVNVVVVVVD

pLDDT: mean 83.68, std 14.22, range [38.41, 94.56]

Radius of gyration: 13.37 Å; chains: 1; bounding box: 40×28×28 Å

Secondary structure (DSSP, 8-state):
-------THHHHHHHHHHHHHHHHHHHHHHHHHS---HHHHHHHHHHTT--HHHHHHHHHHTTSS-TTHHHHHHHTT--HHHHHHHHHHHHTT-

=== Feature glossary ===
Legend for the data blocks above and below:

— What the protein is —

The amino-acid sequence is the protein's primary structure: the linear order of residues from the N-terminus to the C-terminus, written in one-letter code. Everything else here — the 3D coordinates, the secondary structure, the domain annotations — is ultimately a consequence of this string.

Functional annotations link the protein to curated databases. InterPro entries identify conserved domains and families by matching the sequence against member-database signatures (Pfam, PROSITE, CDD, …). Gene Ontology (GO) terms describe molecular function, biological process, and cellular component in a controlled vocabulary. CATH places the structure in a hierarchical fold classification (Class/Architecture/Topology/Homologous-superfamily). The organism is the source species.

— Where its atoms are —

Atomic coordinates in PDBx/mmCIF format — the same representation the Protein Data Bank distributes. Each line of the _atom_site loop places one backbone atom in Cartesian space (units: ångströms, origin: arbitrary).

The six renders are orthographic views along the three Cartesian axes in both directions. Representation (cartoon, sticks, or surface) and color scheme (sequence-rainbow or by-chain) vary across proteins so the training set covers all the common visualization conventions.

— Local backbone conformation —

Eight-state secondary structure (DSSP): H is the canonical α-helix, G the tighter 3₁₀-helix, I the wider π-helix; E/B are β-structure, T and S are turns and bends, and '-' is everything else. DSSP derives these from the pattern of main-chain N–H···O=C hydrogen bonds, not from the sequence.

Three-state secondary structure (P-SEA) collapses the eight DSSP classes into helix (a), strand (b), and coil (c). P-SEA assigns these from Cα geometry alone — distances and angles — without requiring backbone oxygens, so it works on any Cα trace.

φ (phi) and ψ (psi) are the two rotatable backbone dihedrals per residue: φ is the C(i-1)–N–Cα–C torsion, ψ is the N–Cα–C–N(i+1) torsion, both in degrees on (−180°, 180°]. α-helical residues cluster near (−60°, −45°); β-strand residues near (−120°, +130°). A Ramachandran plot is simply a scatter of (φ, ψ) for every residue.

— Global shape and packing —

The geometric summary reports three shape descriptors. Rg (radius of gyration) measures how spread out the Cα atoms are about their centre of mass; compact globular proteins have small Rg, elongated or unfolded ones large. Cα contacts (<8 Å, |i−j|>4) count long-range residue pairs in spatial proximity — high for tightly packed folds, near zero for rods or random coil. The bounding-box extents give the protein's footprint along x, y, z in Å.

SASA measures how much of the protein is reachable by solvent. It is computed by rolling a water-sized probe over the atomic surface and summing the exposed area (Å²). Per-residue SASA distinguishes core (buried, low SASA) from surface (exposed, high SASA) residues; total SASA is a whole-molecule size measure.

Plot images: a contact map (which residues are close in 3D, as an N×N binary image), a Ramachandran scatter (backbone torsion angles, revealing secondary-structure composition at a glance), and — for AlphaFold structures — a PAE heatmap (pairwise prediction confidence).

— Structural neighborhood —

A 3Di character summarizes, for each residue, the relative orientation of the Cα frame of its nearest spatial neighbor. Because it encodes fold topology rather than chemistry, 3Di alignments detect remote structural similarity that sequence alignment misses.

The Foldseek neighbor list gives the closest experimentally determined structures in the PDB, ranked by structural alignment. TM-score near 1 means near-identical fold; near 0.3 means only rough topology match. This is how one finds what a novel AlphaFold prediction most resembles in the solved-structure universe.

— Confidence and disorder —

For AlphaFold models, the B-factor field carries pLDDT — the model's own estimate of local accuracy on a 0–100 scale. Regions with pLDDT<50 should be treated as essentially unmodeled; they often correspond to intrinsically disordered segments.

Crystallographic B-factors measure how much 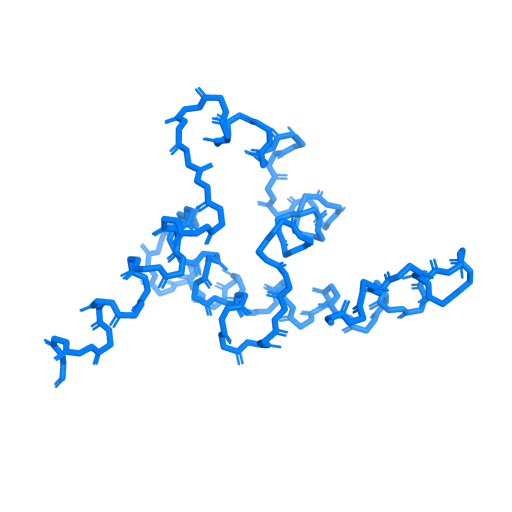each atom's electron density is smeared out, in Å². They ris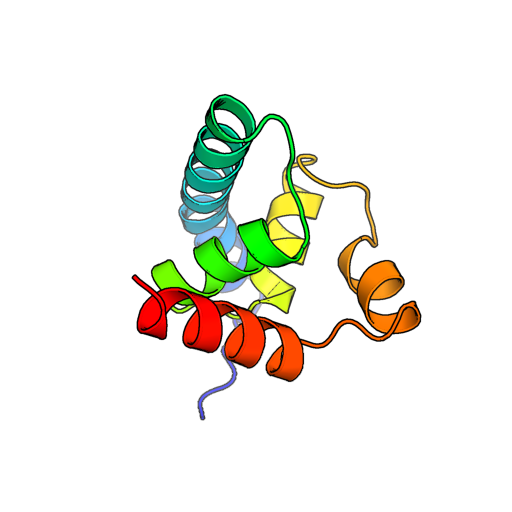e in mobile loops and surface residues and fall in the buried interior. In AlphaFold models this column is repurposed to hold pLDDT instead.

Predicted Aligned Error (PAE) is an AlphaFold confidence matrix: entry (i, j) is the expected error in the position of residue j, in ångströms, when the prediction is superimposed on the true structure at residue i. Low PAE within a block of residues means that block is internally rigid and well-predicted; high PAE between two blocks means their relative placement is uncertain even if each block individually is confident.